Protein AF-A0A3B0PNC5-F1 (afdb_monomer)

Mean predicted aligned error: 4.71 Å

Organism: Mycoplasmopsis synoviae (NCBI:txid2109)

Nearest PDB structures (foldseek):
  6xi8-assembly1_A  TM=5.758E-01  e=1.127E-01  Saccharomyces cerevisiae S288C
  8p6x-assembly1_J  TM=4.872E-01  e=9.859E-02  Homo sapiens
  4p90-assembly1_A  TM=5.968E-01  e=7.844E-01  Homo sapiens
  4bjj-assembly1_B  TM=6.237E-01  e=2.990E+00  Schizosaccharomyces pombe
  4exv-assembly1_A  TM=5.206E-01  e=1.532E+00  Kluyveromyces lactis NRRL Y-1140

Foldseek 3Di:
DWDWAWDPDDDQWTWTDTPPKIKIFGRDPVPDDPDDCVVVCVPPPDDDFPDDDPTMTMD

Solvent-accessible surface area (backbone atoms only — not comparable to full-atom values): 3788 Å² total; per-residue (Å²): 131,82,67,74,42,75,46,90,72,74,83,71,48,54,36,31,40,40,85,92,33,44,37,36,39,50,56,85,75,88,74,71,75,91,72,70,63,73,66,52,70,75,40,90,88,50,76,66,78,75,44,80,57,93,53,38,38,32,58

Structure (mmCIF, N/CA/C/O backbone):
data_AF-A0A3B0PNC5-F1
#
_entry.id   AF-A0A3B0PNC5-F1
#
loop_
_atom_site.group_PDB
_atom_site.id
_atom_site.type_symbol
_atom_site.label_atom_id
_atom_site.label_alt_id
_atom_site.label_comp_id
_atom_site.label_asym_id
_atom_site.label_entity_id
_atom_site.label_seq_id
_atom_site.pdbx_PDB_ins_code
_atom_site.Cartn_x
_atom_site.Cartn_y
_atom_site.Cartn_z
_atom_site.occupancy
_atom_site.B_iso_or_equiv
_atom_site.auth_seq_id
_atom_site.auth_comp_id
_atom_site.auth_asym_id
_atom_site.auth_atom_id
_atom_site.pdbx_PDB_model_num
ATOM 1 N N . MET A 1 1 ? -16.848 12.782 3.715 1.00 58.34 1 MET A N 1
ATOM 2 C CA . MET A 1 1 ? -15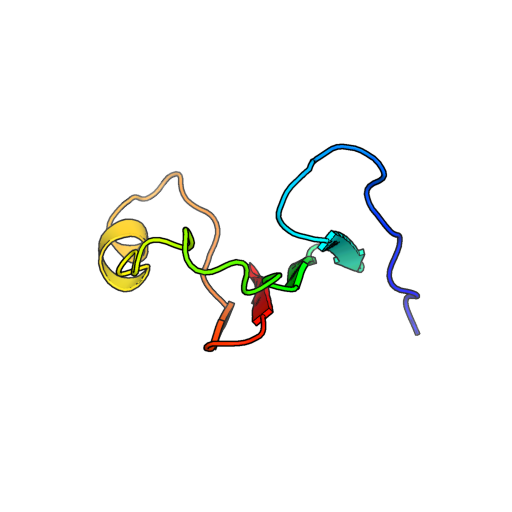.374 12.765 3.624 1.00 58.34 1 MET A CA 1
ATOM 3 C C . MET A 1 1 ? -14.938 11.529 4.383 1.00 58.34 1 MET A C 1
ATOM 5 O O . MET A 1 1 ? -15.095 11.506 5.595 1.00 58.34 1 MET A O 1
ATOM 9 N N . GLU A 1 2 ? -14.582 10.459 3.681 1.00 71.25 2 GLU A N 1
ATOM 10 C CA . GLU A 1 2 ? -14.296 9.174 4.330 1.00 71.25 2 GLU A CA 1
ATOM 11 C C . GLU A 1 2 ? -12.997 9.259 5.138 1.00 71.25 2 GLU A C 1
ATOM 13 O O . GLU A 1 2 ? -11.969 9.739 4.643 1.00 71.25 2 GLU A O 1
ATOM 18 N N . SER A 1 3 ? -13.063 8.834 6.400 1.00 83.69 3 SER A N 1
ATOM 19 C CA . SER A 1 3 ? -11.909 8.723 7.288 1.00 83.69 3 SER A CA 1
ATOM 20 C C . SER A 1 3 ? -11.092 7.485 6.940 1.00 83.69 3 SER A C 1
ATOM 22 O O . SER A 1 3 ? -11.656 6.446 6.612 1.00 83.69 3 SER A O 1
ATOM 24 N N . LYS A 1 4 ? -9.761 7.581 7.044 1.00 91.56 4 LYS A N 1
ATOM 25 C CA . LYS A 1 4 ? -8.898 6.402 6.932 1.00 91.56 4 LYS A CA 1
ATOM 26 C C . LYS A 1 4 ? -9.062 5.520 8.172 1.00 91.56 4 LYS A C 1
ATOM 28 O O . LYS A 1 4 ? -8.872 5.997 9.290 1.00 91.56 4 LYS A O 1
ATOM 33 N N . GLU A 1 5 ? -9.399 4.254 7.972 1.00 95.69 5 GLU A N 1
ATOM 34 C CA . GLU A 1 5 ? -9.503 3.242 9.024 1.00 95.69 5 GLU A CA 1
ATOM 35 C C . GLU A 1 5 ? -8.213 2.432 9.059 1.00 95.69 5 GLU A C 1
ATOM 37 O O . GLU A 1 5 ? -7.808 1.858 8.049 1.00 95.69 5 GLU A O 1
ATOM 42 N N . LYS A 1 6 ? -7.535 2.408 10.207 1.00 94.88 6 LYS A N 1
ATOM 43 C CA . LYS A 1 6 ? -6.299 1.643 10.359 1.00 94.88 6 LYS A CA 1
ATOM 44 C C . LYS A 1 6 ? -6.614 0.150 10.415 1.00 94.88 6 LYS A C 1
ATOM 46 O O . LYS A 1 6 ? -7.493 -0.286 11.152 1.00 94.88 6 LYS A O 1
ATOM 51 N N . ILE A 1 7 ? -5.856 -0.631 9.658 1.00 94.56 7 ILE A N 1
ATOM 52 C CA . ILE A 1 7 ? -5.868 -2.087 9.725 1.00 94.56 7 ILE A CA 1
ATOM 53 C C . ILE A 1 7 ? -4.855 -2.480 10.801 1.00 94.56 7 ILE A C 1
ATOM 55 O O . ILE A 1 7 ? -3.655 -2.268 10.646 1.00 94.56 7 ILE A O 1
ATOM 59 N N . GLU A 1 8 ? -5.341 -3.028 11.915 1.00 93.00 8 GLU A N 1
ATOM 60 C CA . GLU A 1 8 ? -4.510 -3.379 13.083 1.00 93.00 8 GLU A CA 1
ATOM 61 C C . GLU A 1 8 ? -3.684 -4.665 12.891 1.00 93.00 8 GLU A C 1
ATOM 63 O O . GLU A 1 8 ? -2.928 -5.068 13.772 1.00 93.00 8 GLU A O 1
ATOM 68 N N . VAL A 1 9 ? -3.819 -5.317 11.734 1.00 87.88 9 VAL A N 1
ATOM 69 C CA . VAL A 1 9 ? -3.083 -6.530 11.371 1.00 87.88 9 VAL A CA 1
ATOM 70 C C . VAL A 1 9 ? -1.913 -6.173 10.457 1.00 87.88 9 VAL A C 1
ATOM 72 O O . VAL A 1 9 ? -2.082 -5.479 9.456 1.00 87.88 9 VAL A O 1
ATOM 75 N N . GLY A 1 10 ? -0.732 -6.698 10.780 1.00 76.94 10 GLY A N 1
ATOM 76 C CA . GLY A 1 10 ? 0.516 -6.434 10.065 1.00 76.94 10 GLY A CA 1
ATOM 77 C C . GLY A 1 10 ? 1.597 -5.910 11.007 1.00 76.94 10 GLY A C 1
ATOM 78 O O . GLY A 1 10 ? 1.304 -5.427 12.096 1.00 76.94 10 GLY A O 1
ATOM 79 N N . TYR A 1 11 ? 2.861 -6.045 10.603 1.00 77.25 11 TYR A N 1
ATOM 80 C CA . TYR A 1 11 ? 4.005 -5.704 11.457 1.00 77.25 11 TYR A CA 1
ATOM 81 C C . TYR A 1 11 ? 4.810 -4.533 10.902 1.00 77.25 11 TYR A C 1
ATOM 83 O O . TYR A 1 11 ? 5.030 -3.544 11.590 1.00 77.25 11 TYR A O 1
ATOM 91 N N . THR A 1 12 ? 5.277 -4.653 9.659 1.00 84.50 12 THR A N 1
ATOM 92 C CA . THR A 1 12 ? 6.290 -3.737 9.129 1.00 84.50 12 THR A CA 1
ATOM 93 C C . THR A 1 12 ? 5.688 -2.456 8.568 1.00 84.50 12 THR A C 1
ATOM 95 O O . THR A 1 12 ? 6.172 -1.382 8.889 1.00 84.50 12 THR A O 1
ATOM 98 N N . ASN A 1 13 ? 4.620 -2.539 7.776 1.00 88.94 13 ASN A N 1
ATOM 99 C CA . ASN A 1 13 ? 3.966 -1.368 7.187 1.00 88.94 13 ASN A CA 1
ATOM 100 C C . ASN A 1 13 ? 2.646 -1.064 7.897 1.00 88.94 13 ASN A C 1
ATOM 102 O O . ASN A 1 13 ? 1.971 -1.981 8.372 1.00 88.94 13 ASN A O 1
ATOM 106 N N . ILE A 1 14 ? 2.25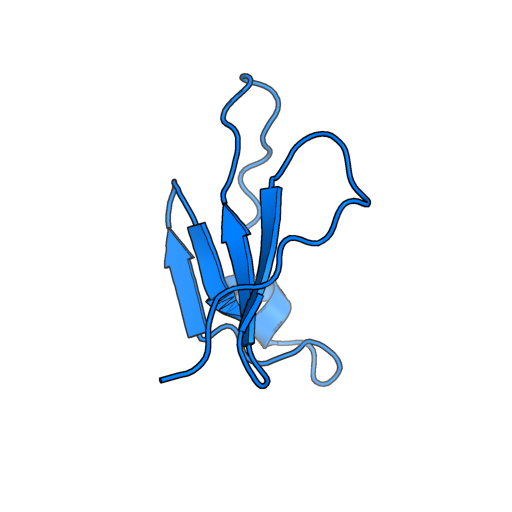1 0.208 7.915 1.00 92.31 14 ILE A N 1
ATOM 107 C CA . ILE A 1 14 ? 0.968 0.629 8.483 1.00 92.31 14 ILE A CA 1
ATOM 108 C C . ILE A 1 14 ? -0.057 0.657 7.356 1.00 92.31 14 ILE A C 1
ATOM 110 O O . ILE A 1 14 ? 0.115 1.371 6.373 1.00 92.31 14 ILE A O 1
ATOM 114 N N . SER A 1 15 ? -1.111 -0.145 7.483 1.00 94.88 15 SER A N 1
ATOM 115 C CA . SER A 1 15 ? -2.113 -0.300 6.428 1.00 94.88 15 SER A CA 1
ATOM 116 C C . SER A 1 15 ? -3.425 0.372 6.822 1.00 94.88 15 SER A C 1
ATOM 118 O O . SER A 1 15 ? -3.800 0.388 7.997 1.00 94.88 15 SER A O 1
ATOM 120 N N . TYR A 1 16 ? -4.127 0.917 5.836 1.00 95.56 16 TYR A N 1
ATOM 121 C CA . TYR A 1 16 ? -5.384 1.629 5.999 1.00 95.56 16 TYR A CA 1
ATOM 122 C C . TYR A 1 16 ? -6.380 1.227 4.915 1.00 95.56 16 TYR A C 1
ATOM 124 O O . TYR A 1 16 ? -6.007 0.971 3.769 1.00 95.56 16 TYR A O 1
ATOM 132 N N . LYS A 1 17 ? -7.661 1.264 5.273 1.00 94.88 17 LYS A N 1
ATOM 133 C CA . LYS A 1 17 ? -8.779 1.264 4.334 1.00 94.88 17 LYS A CA 1
ATOM 134 C C . LYS A 1 17 ? -9.374 2.668 4.263 1.00 94.88 17 LYS A C 1
ATOM 136 O O . LYS A 1 17 ? -9.581 3.307 5.297 1.00 94.88 17 LYS A O 1
ATOM 141 N N . LYS A 1 18 ? -9.654 3.159 3.058 1.00 95.19 18 LYS A N 1
ATOM 142 C CA . LYS A 1 18 ? -10.357 4.432 2.849 1.00 95.19 18 LYS A CA 1
ATOM 143 C C . LYS A 1 18 ? -11.323 4.286 1.676 1.00 95.19 18 LYS A C 1
ATOM 145 O O . LYS A 1 18 ? -10.904 4.374 0.526 1.00 95.19 18 LYS A O 1
ATOM 150 N N . GLY A 1 19 ? -12.593 4.034 1.983 1.00 93.38 19 GLY A N 1
ATOM 151 C CA . GLY A 1 19 ? -13.569 3.636 0.968 1.00 93.38 19 GLY A CA 1
ATOM 152 C C . GLY A 1 19 ? -13.155 2.313 0.331 1.00 93.38 19 GLY A C 1
ATOM 153 O O . GLY A 1 19 ? -12.933 1.330 1.045 1.00 93.38 19 GLY A O 1
ATOM 154 N N . ASP A 1 20 ? -12.984 2.332 -0.989 1.00 92.88 20 ASP A N 1
ATOM 155 C CA . ASP A 1 20 ? -12.506 1.195 -1.786 1.00 92.88 20 ASP A CA 1
ATOM 156 C C . ASP A 1 20 ? -10.978 1.153 -1.940 1.00 92.88 20 ASP A C 1
ATOM 158 O O . ASP A 1 20 ? -10.444 0.213 -2.520 1.00 92.88 20 ASP A O 1
ATOM 162 N N . LEU A 1 21 ? -10.266 2.145 -1.394 1.00 94.56 21 LEU A N 1
ATOM 163 C CA . LEU A 1 21 ? -8.812 2.227 -1.485 1.00 94.56 21 LEU A CA 1
ATOM 164 C C . LEU A 1 21 ? -8.132 1.432 -0.377 1.00 94.56 21 LEU A C 1
ATOM 166 O O . LEU A 1 21 ? -8.511 1.516 0.805 1.00 94.56 21 LEU A O 1
ATOM 170 N N . PHE A 1 22 ? -7.052 0.757 -0.754 1.00 94.50 22 PHE A N 1
ATOM 171 C CA . PHE A 1 22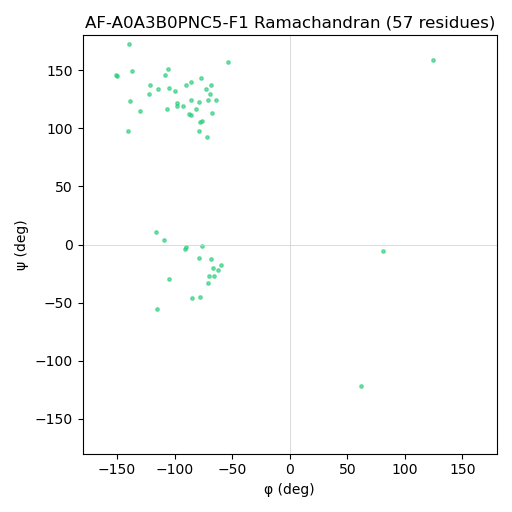 ? -6.096 0.179 0.175 1.00 94.50 22 PHE A CA 1
ATOM 172 C C . PHE A 1 22 ? -4.811 1.006 0.165 1.00 94.50 22 PHE A C 1
ATOM 174 O O . PHE A 1 22 ? -4.103 1.099 -0.836 1.00 94.50 22 PHE A O 1
ATOM 181 N N . ILE A 1 23 ? -4.497 1.608 1.310 1.00 94.62 23 ILE A N 1
ATOM 182 C CA . ILE A 1 23 ? -3.344 2.494 1.466 1.00 94.62 23 ILE A CA 1
ATOM 183 C C . ILE A 1 23 ? -2.365 1.836 2.424 1.00 94.62 23 ILE A C 1
ATOM 185 O O . ILE A 1 23 ? -2.751 1.378 3.500 1.00 94.62 23 ILE A O 1
ATOM 189 N N . GLN A 1 24 ? -1.088 1.822 2.072 1.00 92.62 24 GLN A N 1
ATOM 190 C CA . GLN A 1 24 ? -0.047 1.295 2.936 1.00 92.62 24 GLN A CA 1
ATOM 191 C C . GLN A 1 24 ? 1.112 2.287 3.058 1.00 92.62 24 GLN A C 1
ATOM 193 O O . GLN A 1 24 ? 1.838 2.549 2.099 1.00 92.62 24 GLN A O 1
ATOM 198 N N . GLU A 1 25 ? 1.304 2.805 4.271 1.00 92.75 25 GLU A N 1
ATOM 199 C CA . GLU A 1 25 ? 2.450 3.623 4.661 1.00 92.75 25 GLU A CA 1
ATOM 200 C C . GLU A 1 25 ? 3.654 2.698 4.930 1.00 92.75 25 GLU A C 1
ATOM 202 O O . GLU A 1 25 ? 3.596 1.763 5.741 1.00 92.75 25 GLU A O 1
ATOM 207 N N . LYS A 1 26 ? 4.753 2.936 4.213 1.00 88.88 26 LYS A N 1
ATOM 208 C CA . LYS A 1 26 ? 5.980 2.135 4.257 1.00 88.88 26 LYS A CA 1
ATOM 209 C C . LYS A 1 26 ? 6.822 2.562 5.459 1.00 88.88 26 LYS A C 1
ATOM 211 O O . LYS A 1 26 ? 7.335 3.680 5.494 1.00 88.88 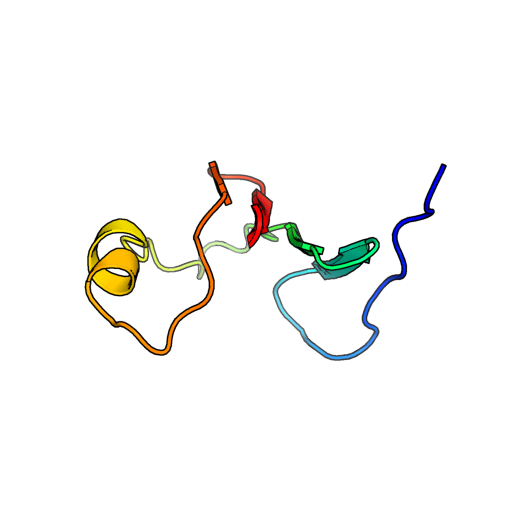26 LYS A O 1
ATOM 216 N N . THR A 1 27 ? 7.036 1.665 6.419 1.00 86.75 27 THR A N 1
ATOM 217 C CA . THR A 1 27 ? 7.997 1.926 7.502 1.00 86.75 27 THR A CA 1
ATOM 218 C C . THR A 1 27 ? 9.380 1.520 7.022 1.00 86.75 27 THR A C 1
ATOM 220 O O . THR A 1 27 ? 9.643 0.334 6.825 1.00 86.75 27 THR A O 1
ATOM 223 N N . TYR A 1 28 ? 10.266 2.494 6.812 1.00 78.81 28 TYR A N 1
ATOM 224 C CA . TYR A 1 28 ? 11.639 2.221 6.396 1.00 78.81 28 TYR A CA 1
ATOM 225 C C . TYR A 1 28 ? 12.462 1.721 7.586 1.00 78.81 28 TYR A C 1
ATOM 227 O O . TYR A 1 28 ? 12.808 2.494 8.479 1.00 78.81 28 TYR A O 1
ATOM 235 N N . ASN A 1 29 ? 12.773 0.426 7.607 1.00 79.81 29 ASN A N 1
ATOM 236 C CA . ASN A 1 29 ? 13.572 -0.204 8.665 1.00 79.81 29 ASN A CA 1
ATOM 237 C C . ASN A 1 29 ? 14.912 -0.766 8.154 1.00 79.81 29 ASN A C 1
ATOM 239 O O . ASN A 1 29 ? 15.582 -1.506 8.869 1.00 79.81 29 ASN A O 1
ATOM 243 N N . GLY A 1 30 ? 15.294 -0.435 6.915 1.00 76.56 30 GLY A N 1
ATOM 244 C CA . GLY A 1 30 ? 16.501 -0.947 6.259 1.00 76.56 30 GLY A CA 1
ATOM 245 C C . GLY A 1 30 ? 16.359 -2.348 5.649 1.00 76.56 30 GLY A C 1
ATOM 246 O O . GLY A 1 30 ? 17.268 -2.783 4.950 1.00 76.56 30 GLY A O 1
ATOM 247 N N . PHE A 1 31 ? 15.222 -3.026 5.851 1.00 72.94 31 PHE A N 1
ATOM 248 C CA . PHE A 1 31 ? 14.905 -4.335 5.262 1.00 72.94 31 PHE A CA 1
ATOM 249 C C . PHE A 1 31 ? 13.818 -4.266 4.179 1.00 72.94 31 PHE A C 1
ATOM 251 O O . PHE A 1 31 ? 13.404 -5.291 3.642 1.00 72.94 31 PHE A O 1
ATOM 258 N N . ASN A 1 32 ? 13.336 -3.072 3.833 1.00 72.88 32 ASN A N 1
ATOM 259 C CA . ASN A 1 32 ? 12.358 -2.893 2.766 1.00 72.88 32 ASN A CA 1
ATOM 260 C C . ASN A 1 32 ? 12.999 -3.241 1.414 1.00 72.88 32 ASN A C 1
ATOM 262 O O . ASN A 1 32 ? 13.885 -2.537 0.930 1.00 72.88 32 ASN A O 1
ATOM 266 N N . HIS A 1 33 ? 12.533 -4.316 0.782 1.00 71.50 33 HIS A N 1
ATOM 267 C CA . HIS A 1 33 ? 12.930 -4.646 -0.582 1.00 71.50 33 HIS A CA 1
ATOM 268 C C . HIS A 1 33 ? 12.364 -3.608 -1.562 1.00 71.50 33 HIS A C 1
ATOM 270 O O . HIS A 1 33 ? 11.194 -3.230 -1.470 1.00 71.50 33 HIS A O 1
ATOM 276 N N . ARG A 1 34 ? 13.177 -3.168 -2.532 1.00 73.25 34 ARG A N 1
ATOM 277 C CA . ARG A 1 34 ? 12.671 -2.444 -3.706 1.00 73.25 34 ARG A CA 1
ATOM 278 C C . ARG A 1 34 ? 11.940 -3.443 -4.599 1.00 73.25 34 ARG A C 1
ATOM 280 O O . ARG A 1 34 ? 12.566 -4.118 -5.410 1.00 73.25 34 ARG A O 1
ATOM 287 N N . LEU A 1 35 ? 10.634 -3.567 -4.392 1.00 78.06 35 LEU A N 1
ATOM 288 C CA . LEU A 1 35 ? 9.752 -4.291 -5.296 1.00 78.06 35 LEU A CA 1
ATOM 289 C C . LEU A 1 35 ? 9.310 -3.336 -6.405 1.00 78.06 35 LEU A C 1
ATOM 291 O O . LEU A 1 35 ? 8.767 -2.274 -6.112 1.00 78.06 35 LEU A O 1
ATOM 295 N N . ASP A 1 36 ? 9.547 -3.710 -7.658 1.00 84.44 36 ASP A N 1
ATOM 296 C CA . ASP A 1 36 ? 9.027 -2.966 -8.802 1.00 84.44 36 ASP A CA 1
ATOM 297 C C . ASP A 1 36 ? 7.552 -3.328 -9.015 1.00 84.44 36 ASP A C 1
ATOM 299 O O . ASP A 1 36 ? 7.217 -4.356 -9.608 1.00 84.44 36 AS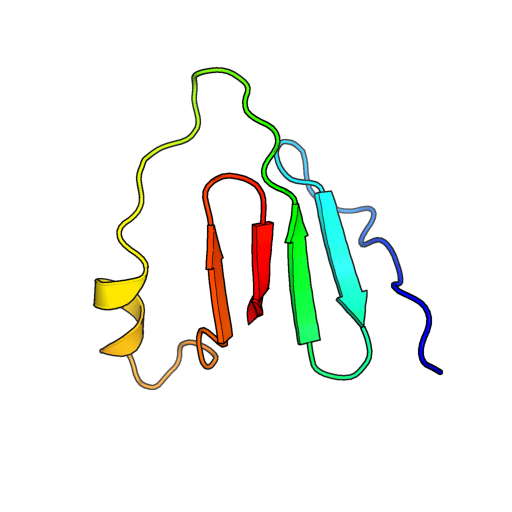P A O 1
ATOM 303 N N . LEU A 1 37 ? 6.655 -2.489 -8.495 1.00 86.88 37 LEU A N 1
ATOM 304 C CA . LEU A 1 37 ? 5.213 -2.714 -8.602 1.00 86.88 37 LEU A CA 1
ATOM 305 C C . LEU A 1 37 ? 4.695 -2.577 -10.043 1.00 86.88 37 LEU A C 1
ATOM 307 O O . LEU A 1 37 ? 3.572 -3.000 -10.322 1.00 86.88 37 LEU A O 1
ATOM 311 N N . SER A 1 38 ? 5.490 -2.038 -10.977 1.00 85.38 38 SER A N 1
ATOM 312 C CA . SER A 1 38 ? 5.099 -1.979 -12.389 1.00 85.38 38 SER A CA 1
ATOM 313 C C . SER A 1 38 ? 4.983 -3.369 -13.022 1.00 85.38 38 SER A C 1
ATOM 315 O O . SER A 1 38 ? 4.151 -3.573 -13.906 1.00 85.38 38 SER A O 1
ATOM 317 N N . GLU A 1 39 ? 5.729 -4.352 -12.514 1.00 89.31 39 GLU A N 1
ATOM 318 C CA . GLU A 1 39 ? 5.637 -5.742 -12.962 1.00 89.31 39 GLU A CA 1
ATOM 319 C C . GLU A 1 39 ? 4.324 -6.399 -12.519 1.00 89.31 39 GLU A C 1
ATOM 321 O O . GLU A 1 39 ? 3.751 -7.196 -13.262 1.00 89.31 39 GLU A O 1
ATOM 326 N N . LEU A 1 40 ? 3.795 -6.011 -11.353 1.00 88.19 40 LEU A N 1
ATOM 327 C CA . LEU A 1 40 ? 2.524 -6.533 -10.844 1.00 88.19 40 LEU A CA 1
ATOM 328 C C . LEU A 1 40 ? 1.320 -6.035 -11.649 1.00 88.19 40 LEU A C 1
ATOM 330 O O . LEU A 1 40 ? 0.339 -6.762 -11.759 1.00 88.19 40 LEU A O 1
ATOM 334 N N . LYS A 1 41 ? 1.414 -4.859 -12.290 1.00 85.88 41 LYS A N 1
ATOM 335 C CA . LYS A 1 41 ? 0.363 -4.333 -13.187 1.00 85.88 41 LYS A CA 1
ATOM 336 C C . LYS A 1 41 ? 0.060 -5.245 -14.379 1.00 85.88 41 LYS A C 1
ATOM 338 O O . LYS A 1 41 ? -0.965 -5.074 -15.030 1.00 85.88 41 LYS A O 1
ATOM 343 N N . LYS A 1 42 ? 0.959 -6.176 -14.709 1.00 88.75 42 LYS A N 1
ATOM 344 C CA . LYS A 1 42 ? 0.779 -7.135 -15.811 1.00 88.75 42 LYS A CA 1
ATOM 345 C C . LYS A 1 42 ? -0.140 -8.300 -15.431 1.00 88.75 42 LYS A C 1
ATOM 347 O O . LYS A 1 42 ? -0.514 -9.075 -16.306 1.00 88.75 42 LYS A O 1
ATOM 352 N N . LEU A 1 43 ? -0.454 -8.449 -14.145 1.00 92.19 43 LEU A N 1
ATOM 353 C CA . 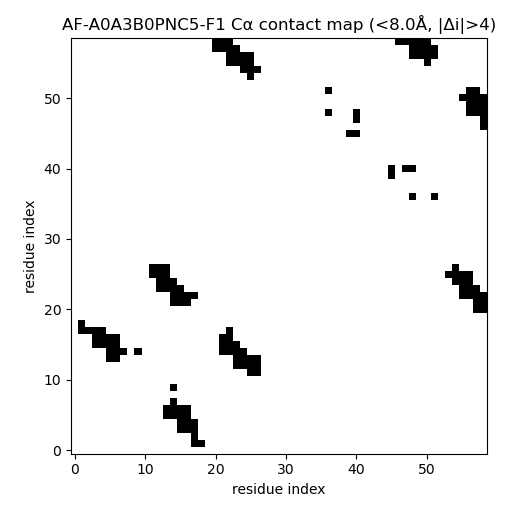LEU A 1 43 ? -1.259 -9.533 -13.600 1.00 92.19 43 LEU A CA 1
ATOM 354 C C . LEU A 1 43 ? -2.703 -9.045 -13.436 1.00 92.19 43 LEU A C 1
ATOM 356 O O . LEU A 1 43 ? -2.965 -8.107 -12.692 1.00 92.19 43 LEU A O 1
ATOM 360 N N . ASP A 1 44 ? -3.636 -9.693 -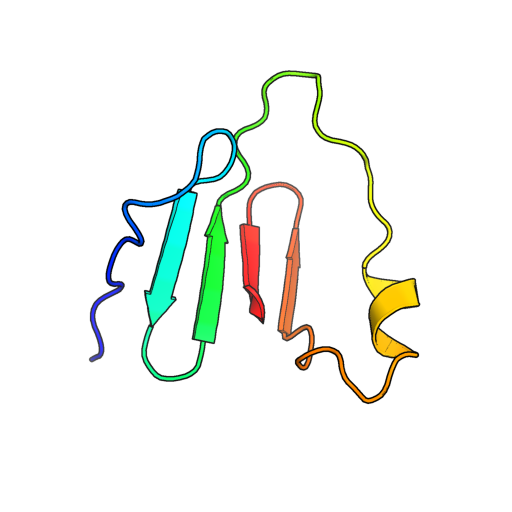14.126 1.00 92.31 44 ASP A N 1
ATOM 361 C CA . ASP A 1 44 ? -5.061 -9.331 -14.183 1.00 92.31 44 ASP A CA 1
ATOM 362 C C . ASP A 1 44 ? -5.808 -9.489 -12.850 1.00 92.31 44 ASP A C 1
ATOM 364 O O . ASP A 1 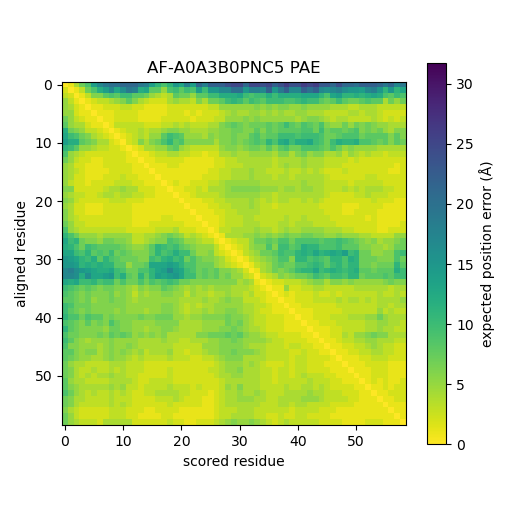44 ? -6.862 -8.890 -12.646 1.00 92.31 44 ASP A O 1
ATOM 368 N N . PHE A 1 45 ? -5.259 -10.284 -11.935 1.00 92.25 45 PHE A N 1
ATOM 369 C CA . PHE A 1 45 ? -5.822 -10.528 -10.609 1.00 92.25 45 PHE A CA 1
ATOM 370 C C . PHE A 1 45 ? -5.315 -9.562 -9.527 1.00 92.25 45 PHE A C 1
ATOM 372 O O . PHE A 1 45 ? -5.747 -9.660 -8.376 1.00 92.25 45 PHE A O 1
ATOM 379 N N . VAL A 1 46 ? -4.375 -8.672 -9.852 1.00 91.88 46 VAL A N 1
ATOM 380 C CA . VAL A 1 46 ? -3.859 -7.676 -8.905 1.00 91.88 46 VAL A CA 1
ATOM 381 C C . VAL A 1 46 ? -4.712 -6.406 -9.012 1.00 91.88 46 VAL A C 1
ATOM 383 O O . VAL A 1 46 ? -5.028 -5.993 -10.128 1.00 91.88 46 VAL A O 1
ATOM 386 N N . PRO A 1 47 ? -5.090 -5.768 -7.887 1.00 91.12 47 PRO A N 1
ATOM 387 C CA . PRO A 1 47 ? -5.767 -4.474 -7.915 1.00 91.12 47 PRO A CA 1
ATOM 388 C C . PRO A 1 47 ? -5.005 -3.423 -8.733 1.00 91.12 47 PRO A C 1
ATOM 390 O O . PRO A 1 47 ? -3.788 -3.510 -8.916 1.00 91.12 47 PRO A O 1
ATOM 393 N N . GLU A 1 48 ? -5.712 -2.401 -9.207 1.00 91.88 48 GLU A N 1
ATOM 394 C CA . GLU A 1 48 ? -5.075 -1.302 -9.927 1.00 91.88 48 GLU A CA 1
ATOM 395 C C . GLU A 1 48 ? -4.112 -0.548 -9.000 1.00 91.88 48 GLU A C 1
ATOM 397 O O . GLU A 1 48 ? -4.491 -0.066 -7.943 1.00 91.88 48 GLU A O 1
ATOM 402 N N . LEU A 1 49 ? -2.844 -0.423 -9.393 1.00 92.88 49 LEU A N 1
ATOM 403 C CA . LEU A 1 49 ? -1.895 0.400 -8.645 1.00 92.88 49 LEU A CA 1
ATOM 404 C C . LEU A 1 49 ? -2.118 1.881 -8.971 1.00 92.88 49 LEU A C 1
ATOM 406 O O . LEU A 1 49 ? -1.683 2.354 -10.030 1.00 92.88 49 LEU A O 1
ATOM 410 N N . ILE A 1 50 ? -2.718 2.606 -8.029 1.00 93.31 50 ILE A N 1
ATOM 411 C CA . ILE A 1 50 ? -3.031 4.036 -8.139 1.00 93.31 50 ILE A CA 1
ATOM 412 C C . ILE A 1 50 ? -1.784 4.895 -7.903 1.00 93.31 50 ILE A C 1
ATOM 414 O O . ILE A 1 50 ? -1.526 5.837 -8.656 1.00 93.31 50 ILE A O 1
ATOM 418 N N . SER A 1 51 ? -0.988 4.590 -6.873 1.00 93.00 51 SER A N 1
ATOM 419 C CA . SER A 1 51 ? 0.244 5.331 -6.574 1.00 93.00 51 SER A CA 1
ATOM 420 C C . SER A 1 51 ? 1.306 4.460 -5.904 1.00 93.00 51 SER A C 1
ATOM 422 O O . SER A 1 51 ? 1.002 3.584 -5.100 1.00 93.00 51 SER A O 1
ATOM 424 N N . ASP A 1 52 ? 2.574 4.724 -6.221 1.00 91.44 52 ASP A N 1
ATOM 425 C CA . ASP A 1 52 ? 3.726 4.108 -5.563 1.00 91.44 52 ASP A CA 1
ATOM 426 C C . ASP A 1 52 ? 4.815 5.156 -5.325 1.00 91.44 52 ASP A C 1
ATOM 428 O O . ASP A 1 52 ? 5.272 5.830 -6.250 1.00 91.44 52 ASP A O 1
ATOM 432 N N . SER A 1 53 ? 5.215 5.312 -4.066 1.00 89.44 53 SER A N 1
ATOM 433 C CA . SER A 1 53 ? 6.279 6.215 -3.633 1.00 89.44 53 SER A CA 1
ATOM 434 C C . SER A 1 53 ? 7.143 5.558 -2.559 1.00 89.44 53 SER A C 1
ATOM 436 O O . SER A 1 53 ? 6.810 4.507 -2.016 1.00 89.44 53 SER A O 1
ATOM 438 N N . GLU A 1 54 ? 8.248 6.194 -2.172 1.00 85.94 54 GLU A N 1
ATOM 439 C CA . GLU A 1 54 ? 9.094 5.683 -1.084 1.00 85.94 54 GLU A CA 1
ATOM 440 C C . GLU A 1 54 ? 8.378 5.625 0.276 1.00 85.94 54 GLU A C 1
ATOM 442 O O . GLU A 1 54 ? 8.788 4.859 1.146 1.00 85.94 54 GLU A O 1
ATOM 447 N N . LYS A 1 55 ? 7.306 6.406 0.462 1.00 89.38 55 LYS A N 1
ATOM 448 C CA . LYS A 1 55 ? 6.597 6.535 1.744 1.00 89.38 55 LYS A CA 1
ATOM 449 C C . LYS A 1 55 ? 5.271 5.796 1.788 1.00 89.38 55 LYS A C 1
ATOM 451 O O . LYS A 1 55 ? 4.852 5.376 2.857 1.00 89.38 55 LYS A O 1
ATOM 456 N N . GLU A 1 56 ? 4.604 5.659 0.654 1.00 91.94 56 GLU A N 1
ATOM 457 C CA . GLU A 1 56 ? 3.232 5.165 0.590 1.00 91.94 56 GLU A CA 1
ATOM 458 C C . GLU A 1 56 ? 2.986 4.453 -0.738 1.00 91.94 56 GLU A C 1
ATOM 460 O O . GLU A 1 56 ? 3.533 4.851 -1.771 1.00 91.94 56 GLU A O 1
ATOM 465 N N . VAL A 1 57 ? 2.158 3.414 -0.692 1.00 93.06 57 VAL A N 1
ATOM 466 C CA . VAL A 1 57 ? 1.541 2.793 -1.863 1.00 93.06 57 VAL A CA 1
ATOM 467 C C . VAL A 1 57 ? 0.022 2.849 -1.712 1.00 93.06 57 VAL A C 1
ATOM 469 O O . VAL A 1 57 ? -0.500 2.607 -0.622 1.00 93.06 57 VAL A O 1
ATOM 472 N N . THR A 1 58 ? -0.673 3.177 -2.796 1.00 94.31 58 THR A N 1
ATOM 473 C CA . THR A 1 58 ? -2.135 3.138 -2.873 1.00 94.31 58 THR A CA 1
ATOM 474 C C . THR A 1 58 ? -2.559 2.222 -4.006 1.00 94.31 58 THR A C 1
ATOM 476 O O . THR A 1 58 ? -2.088 2.363 -5.139 1.00 94.31 58 THR A O 1
ATOM 479 N N . TRP A 1 59 ? -3.465 1.318 -3.665 1.00 93.88 59 TRP A N 1
ATOM 480 C CA . TRP A 1 59 ? -4.196 0.442 -4.565 1.00 93.88 59 TRP A CA 1
ATOM 481 C C . TRP A 1 59 ? -5.678 0.808 -4.534 1.00 93.88 59 TRP A C 1
ATOM 4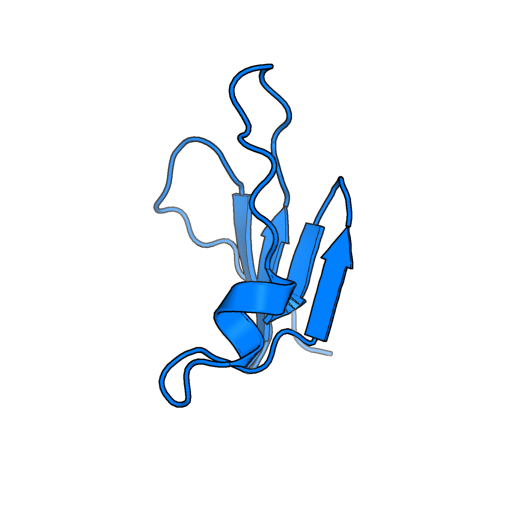83 O O . TRP A 1 59 ? -6.146 1.272 -3.462 1.00 93.88 59 TRP A O 1
#

Sequence (59 aa):
MESKEKIEVGYTNISYKKGDLFIQEKTYNGFNHRLDLSELKKLDFVPELISDSEKEVTW

Secondary structure (DSSP, 8-state):
-PPPEEE---SSSEEEEETTEEEEE----S------HHHHTT-TTSPP--EE-SSEEE-

Radius of gyration: 12.14 Å; Cα contacts (8 Å, |Δi|>4): 78; chains: 1; bounding box: 32×23×29 Å

pLDDT: mean 87.71, std 7.94, range [58.34, 95.69]